Protein AF-A0A3B8JJW5-F1 (afdb_monomer_lite)

Structure (mmCIF, N/CA/C/O backbone):
data_AF-A0A3B8JJW5-F1
#
_entry.id   AF-A0A3B8JJW5-F1
#
loop_
_atom_site.group_PDB
_atom_site.id
_atom_site.type_symbol
_atom_site.label_atom_id
_atom_site.label_alt_id
_atom_site.label_comp_id
_atom_site.label_asym_id
_atom_site.label_entity_id
_atom_site.label_seq_id
_atom_site.pdbx_PDB_ins_code
_atom_site.Cartn_x
_atom_site.Cartn_y
_atom_site.Cartn_z
_atom_site.occupancy
_atom_site.B_iso_or_equiv
_atom_site.auth_seq_id
_atom_site.auth_comp_id
_atom_site.auth_asym_id
_atom_site.auth_atom_id
_atom_site.pdbx_PDB_model_num
ATOM 1 N N . LYS A 1 1 ? 1.397 -8.221 -10.612 1.00 74.75 1 LYS A N 1
ATOM 2 C CA . LYS A 1 1 ? 2.466 -7.979 -9.607 1.00 74.75 1 LYS A CA 1
ATOM 3 C C . LYS A 1 1 ? 1.781 -7.474 -8.347 1.00 74.75 1 LYS A C 1
ATOM 5 O O . LYS A 1 1 ? 0.725 -6.878 -8.480 1.00 74.75 1 LYS A O 1
ATOM 10 N N . GLY A 1 2 ? 2.288 -7.783 -7.163 1.00 83.19 2 GLY A N 1
ATOM 11 C CA . GLY A 1 2 ? 1.565 -7.490 -5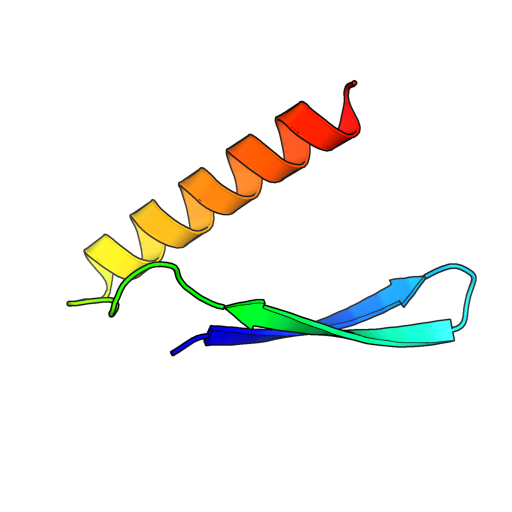.929 1.00 83.19 2 GLY A CA 1
ATOM 12 C C . GLY A 1 2 ? 2.424 -7.750 -4.707 1.00 83.19 2 GLY A C 1
ATOM 13 O O . GLY A 1 2 ? 3.600 -8.096 -4.842 1.00 83.19 2 GLY A O 1
ATOM 14 N N . MET A 1 3 ? 1.821 -7.602 -3.539 1.00 88.31 3 MET A N 1
ATOM 15 C CA . MET A 1 3 ? 2.460 -7.773 -2.243 1.00 88.31 3 MET A CA 1
ATOM 16 C C . MET A 1 3 ? 1.611 -8.698 -1.376 1.00 88.31 3 MET A C 1
ATOM 18 O O . MET A 1 3 ? 0.397 -8.529 -1.292 1.00 88.31 3 MET A O 1
ATOM 22 N N . ASP A 1 4 ? 2.252 -9.661 -0.722 1.00 91.62 4 ASP A N 1
ATOM 23 C CA . ASP A 1 4 ? 1.619 -10.466 0.319 1.00 91.62 4 ASP A CA 1
ATOM 24 C C . ASP A 1 4 ? 1.866 -9.799 1.667 1.00 91.62 4 ASP A C 1
ATOM 26 O O . ASP A 1 4 ? 3.011 -9.542 2.045 1.00 91.62 4 ASP A O 1
ATOM 30 N N . LEU A 1 5 ? 0.794 -9.515 2.394 1.00 88.56 5 LEU A N 1
ATOM 31 C CA . LEU A 1 5 ? 0.853 -9.001 3.752 1.00 88.56 5 LEU A CA 1
ATOM 32 C C . LEU A 1 5 ? 0.399 -10.084 4.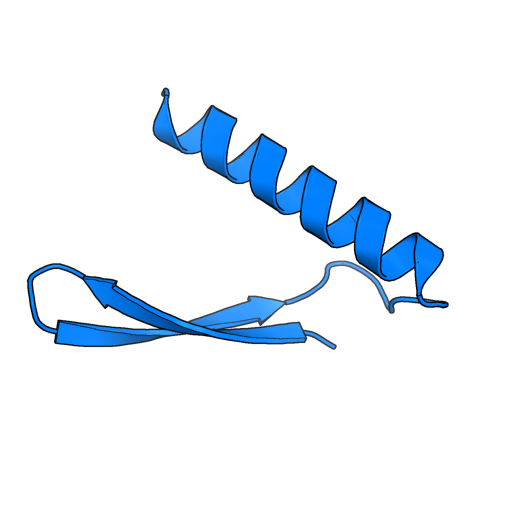715 1.00 88.56 5 LEU A C 1
ATOM 34 O O . LEU A 1 5 ? -0.648 -10.691 4.523 1.00 88.56 5 LEU A O 1
ATOM 38 N N . ASN A 1 6 ? 1.159 -10.293 5.782 1.00 91.62 6 ASN A N 1
ATOM 39 C CA . ASN A 1 6 ? 0.669 -11.037 6.932 1.00 91.62 6 ASN A CA 1
ATOM 40 C C . ASN A 1 6 ? 0.178 -10.032 7.967 1.00 91.62 6 ASN A C 1
ATOM 42 O O . ASN A 1 6 ? 0.940 -9.176 8.416 1.00 91.62 6 ASN A O 1
ATOM 46 N N . ALA A 1 7 ? -1.093 -10.133 8.326 1.00 88.38 7 ALA A N 1
ATOM 47 C CA . ALA A 1 7 ? -1.715 -9.331 9.364 1.00 88.38 7 ALA A CA 1
ATOM 48 C C . ALA A 1 7 ? -2.291 -10.253 10.437 1.00 88.38 7 ALA A C 1
ATOM 50 O O . ALA A 1 7 ? -2.564 -11.423 10.188 1.00 88.38 7 ALA A O 1
ATOM 51 N N . GLN A 1 8 ? -2.481 -9.729 11.643 1.00 90.06 8 GLN A N 1
ATOM 52 C CA . GLN A 1 8 ? -3.296 -10.400 12.647 1.00 90.06 8 GLN A CA 1
ATOM 53 C C . GLN A 1 8 ? -4.652 -9.710 12.710 1.00 90.06 8 GLN A C 1
ATOM 55 O O . GLN A 1 8 ? -4.729 -8.521 13.018 1.00 90.06 8 GLN A O 1
ATOM 60 N N . ALA A 1 9 ? -5.713 -10.457 12.423 1.00 85.69 9 ALA A N 1
ATOM 61 C CA . ALA A 1 9 ? -7.090 -10.006 12.569 1.00 85.69 9 ALA A CA 1
ATOM 62 C C . ALA A 1 9 ? -7.773 -10.901 13.604 1.00 85.69 9 ALA A C 1
ATOM 64 O O . ALA A 1 9 ? -7.747 -12.121 13.481 1.00 85.69 9 ALA A O 1
ATOM 65 N N . ASN A 1 10 ? -8.343 -10.305 14.654 1.00 86.06 10 ASN A N 1
ATOM 66 C CA . ASN A 1 10 ? -9.020 -11.031 15.739 1.00 86.06 10 ASN A CA 1
ATOM 67 C C . ASN A 1 10 ? -8.175 -12.147 16.398 1.00 86.06 10 ASN A C 1
ATOM 69 O O . ASN A 1 10 ? -8.718 -13.137 16.876 1.00 86.06 10 ASN A O 1
ATOM 73 N N . GLY A 1 11 ? -6.847 -11.985 16.441 1.00 89.69 11 GLY A N 1
ATOM 74 C CA . GLY A 1 11 ? -5.923 -12.974 17.012 1.00 89.69 11 GLY A CA 1
ATOM 75 C C . GLY A 1 11 ? -5.512 -14.101 16.058 1.00 89.69 11 GLY A C 1
ATOM 76 O O . GLY A 1 11 ? -4.703 -14.942 16.442 1.00 89.69 11 GLY A O 1
ATOM 77 N N . GLU A 1 12 ? -6.003 -14.101 14.818 1.00 91.00 12 GLU A N 1
ATOM 78 C CA . GLU A 1 12 ? -5.642 -15.077 13.791 1.00 91.00 12 GLU A CA 1
ATOM 79 C C . GLU A 1 12 ? -4.694 -14.452 12.760 1.00 91.00 12 GLU A C 1
ATOM 81 O O . GLU A 1 12 ? -4.863 -13.297 12.355 1.00 91.00 12 GLU A O 1
ATOM 86 N N . ALA A 1 13 ? -3.665 -15.199 12.354 1.00 91.62 13 ALA A N 1
ATOM 87 C CA . ALA A 1 13 ? -2.746 -14.763 11.310 1.00 91.62 13 ALA A CA 1
ATOM 88 C C . ALA A 1 13 ? -3.425 -14.917 9.945 1.00 91.62 13 ALA A C 1
ATOM 90 O O . ALA A 1 13 ? -3.652 -16.030 9.477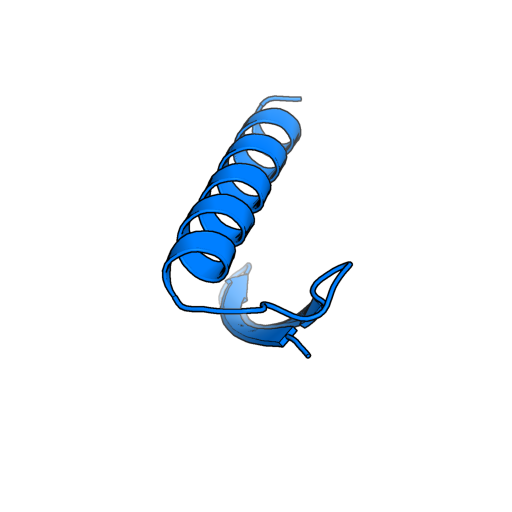 1.00 91.62 13 ALA A O 1
ATOM 91 N N . VAL A 1 14 ? -3.737 -13.793 9.310 1.00 93.44 14 VAL A N 1
ATOM 92 C CA . VAL A 1 14 ? -4.352 -13.731 7.988 1.00 93.44 14 VAL A CA 1
ATOM 93 C C . VAL A 1 14 ? -3.332 -13.252 6.964 1.00 93.44 14 VAL A C 1
ATOM 95 O O . VAL A 1 14 ? -2.670 -12.226 7.141 1.00 93.44 14 VAL A O 1
ATOM 98 N N . THR A 1 15 ?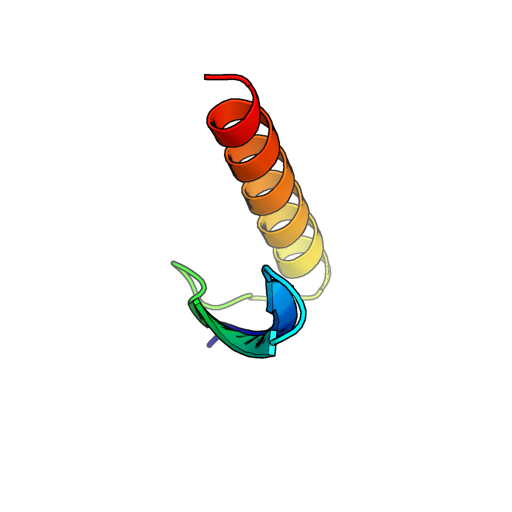 -3.209 -13.993 5.867 1.00 92.88 15 THR A N 1
ATOM 99 C CA . THR A 1 15 ? -2.417 -13.571 4.712 1.00 92.88 15 THR A CA 1
ATOM 100 C C . THR A 1 15 ? -3.330 -12.855 3.724 1.00 92.88 15 THR A C 1
ATOM 102 O O . THR A 1 15 ? -4.308 -13.421 3.241 1.00 92.88 15 THR A O 1
ATOM 105 N N . VAL A 1 16 ? -3.009 -11.603 3.416 1.00 90.62 16 VAL A N 1
ATOM 106 C CA . VAL A 1 16 ? -3.743 -10.753 2.481 1.00 90.62 16 VAL A CA 1
ATOM 107 C C . VAL A 1 16 ? -2.884 -10.540 1.244 1.00 90.62 16 VAL A C 1
ATOM 109 O O . VAL A 1 16 ? -1.788 -9.984 1.324 1.00 90.62 16 VAL A O 1
ATOM 112 N N . ARG A 1 17 ? -3.396 -10.959 0.087 1.00 90.69 17 ARG A N 1
ATOM 113 C CA . ARG A 1 17 ? -2.796 -10.651 -1.210 1.00 90.69 17 ARG A CA 1
ATOM 114 C C . ARG A 1 17 ? -3.287 -9.285 -1.665 1.00 90.69 17 ARG A C 1
ATOM 116 O O . ARG A 1 17 ? -4.481 -9.100 -1.879 1.00 90.69 17 ARG A O 1
ATOM 123 N N . ILE A 1 18 ? -2.364 -8.354 -1.853 1.00 88.06 18 ILE A N 1
ATOM 124 C CA . ILE A 1 18 ? -2.643 -7.055 -2.454 1.00 88.06 18 ILE A CA 1
ATOM 125 C C . ILE A 1 18 ? -2.140 -7.073 -3.892 1.00 88.06 18 ILE A C 1
ATOM 127 O O . ILE A 1 18 ? -0.940 -7.200 -4.147 1.00 88.06 18 ILE A O 1
ATOM 131 N N . GLU A 1 19 ? -3.061 -6.952 -4.839 1.00 89.00 19 GLU A N 1
ATOM 132 C CA . GLU A 1 19 ? -2.732 -6.794 -6.251 1.00 89.00 19 GLU A CA 1
ATOM 133 C C . GLU A 1 19 ? -2.502 -5.319 -6.573 1.00 89.00 19 GLU A C 1
ATOM 135 O O . GLU A 1 19 ? -3.255 -4.453 -6.129 1.00 89.00 19 GLU A O 1
ATOM 140 N N . PHE A 1 20 ? -1.451 -5.034 -7.340 1.00 86.25 20 PHE A N 1
ATOM 141 C CA . PHE A 1 20 ? -1.277 -3.713 -7.928 1.00 86.25 20 PHE A CA 1
ATOM 142 C C . PHE A 1 20 ? -2.111 -3.635 -9.204 1.00 86.25 20 PHE A C 1
ATOM 144 O O . PHE A 1 20 ? -2.104 -4.564 -10.016 1.00 86.25 20 PHE A O 1
ATOM 151 N N . ASP A 1 21 ? -2.811 -2.521 -9.373 1.00 83.44 21 ASP A N 1
ATOM 152 C CA . ASP A 1 21 ? -3.645 -2.213 -10.537 1.00 83.44 21 ASP A CA 1
ATOM 153 C C . ASP A 1 21 ? -2.819 -1.969 -11.812 1.00 83.44 21 ASP A C 1
ATOM 155 O O . ASP A 1 21 ? -3.340 -2.050 -12.924 1.00 83.44 21 ASP A O 1
ATOM 159 N N . HIS A 1 22 ? -1.512 -1.744 -11.665 1.00 86.12 22 HIS A N 1
ATOM 160 C CA . HIS A 1 22 ? -0.560 -1.626 -12.761 1.00 86.12 22 HIS A CA 1
ATOM 161 C C . HIS A 1 22 ? 0.790 -2.286 -12.437 1.00 86.12 22 HIS A C 1
ATOM 163 O O . HIS A 1 22 ? 1.077 -2.732 -11.321 1.00 86.12 22 HIS A O 1
ATOM 169 N N . VAL A 1 23 ? 1.645 -2.400 -13.457 1.00 85.75 23 VAL A N 1
ATOM 170 C CA . VAL A 1 23 ? 3.023 -2.864 -13.276 1.00 85.75 23 VAL A CA 1
ATOM 171 C C . VAL A 1 23 ? 3.871 -1.689 -12.815 1.00 85.75 23 VAL A C 1
ATOM 173 O O . VAL A 1 23 ? 4.093 -0.771 -13.597 1.00 85.75 23 VAL A O 1
ATOM 176 N N . LEU A 1 24 ? 4.390 -1.779 -11.589 1.00 87.25 24 LEU A N 1
ATOM 177 C CA . LEU A 1 24 ? 5.353 -0.816 -11.059 1.00 87.25 24 LEU A CA 1
ATOM 178 C C . LEU A 1 24 ? 6.563 -0.721 -11.992 1.00 87.25 24 LEU A C 1
ATOM 180 O O . LEU A 1 24 ? 7.249 -1.725 -12.231 1.00 87.25 24 LEU A O 1
ATOM 184 N N . LYS A 1 25 ? 6.788 0.471 -12.537 1.00 86.06 25 LYS A N 1
ATOM 185 C CA . LYS A 1 25 ? 7.815 0.737 -13.548 1.00 86.06 25 LYS A CA 1
ATOM 186 C C . LYS A 1 25 ? 9.208 0.851 -12.938 1.00 86.06 25 LYS A C 1
ATOM 188 O O . LYS A 1 25 ? 10.170 0.314 -13.485 1.00 86.06 25 LYS A O 1
ATOM 193 N N . ASP A 1 26 ? 9.302 1.534 -11.808 1.00 90.31 26 ASP A N 1
ATOM 194 C CA . ASP A 1 26 ? 10.539 1.799 -11.087 1.00 90.31 26 ASP A CA 1
ATOM 195 C C . ASP A 1 26 ? 10.256 1.998 -9.589 1.00 90.31 26 ASP A C 1
ATOM 197 O O . ASP A 1 26 ? 9.139 1.792 -9.105 1.00 90.31 26 ASP A O 1
ATOM 201 N N . ALA A 1 27 ? 11.299 2.335 -8.829 1.00 90.31 27 ALA A N 1
ATOM 202 C CA . ALA A 1 27 ? 11.159 2.565 -7.402 1.00 90.31 27 ALA A CA 1
ATOM 203 C C . ALA A 1 27 ? 10.279 3.787 -7.103 1.00 90.31 27 ALA A C 1
ATOM 205 O O . ALA A 1 27 ? 9.513 3.732 -6.151 1.00 90.31 27 ALA A O 1
ATOM 206 N N . GLU A 1 28 ? 10.356 4.870 -7.876 1.00 92.38 28 GLU A N 1
ATOM 207 C CA . GLU A 1 28 ? 9.570 6.087 -7.635 1.00 92.38 28 GLU A CA 1
ATOM 208 C C . GLU A 1 28 ? 8.070 5.795 -7.782 1.00 92.38 28 GLU A C 1
ATOM 210 O O . GLU A 1 28 ? 7.286 6.068 -6.870 1.00 92.38 28 GLU A O 1
ATOM 215 N N . ASP A 1 29 ? 7.700 5.110 -8.861 1.00 89.75 29 ASP A N 1
ATOM 216 C CA . ASP A 1 29 ? 6.340 4.640 -9.131 1.00 89.75 29 ASP A CA 1
ATOM 217 C C . ASP A 1 29 ? 5.806 3.717 -8.017 1.00 89.75 29 ASP A C 1
ATOM 219 O O . ASP A 1 29 ? 4.674 3.861 -7.544 1.00 89.75 29 ASP A O 1
ATOM 223 N N . ALA A 1 30 ? 6.658 2.825 -7.496 1.00 88.62 30 ALA A N 1
ATOM 224 C CA . ALA A 1 30 ? 6.326 1.986 -6.345 1.00 88.62 30 ALA A CA 1
ATOM 225 C C . ALA A 1 30 ? 6.005 2.808 -5.087 1.00 88.62 30 ALA A C 1
ATOM 227 O O . ALA A 1 30 ? 5.032 2.509 -4.390 1.00 88.62 30 ALA A O 1
ATOM 228 N N . HIS A 1 31 ? 6.787 3.852 -4.795 1.00 91.56 31 HIS A N 1
ATOM 229 C CA . HIS A 1 31 ? 6.539 4.713 -3.636 1.00 91.56 31 HIS A CA 1
ATOM 230 C C . HIS A 1 31 ? 5.209 5.460 -3.773 1.00 91.56 31 HIS A C 1
ATOM 232 O O . HIS A 1 31 ? 4.419 5.470 -2.826 1.00 91.56 31 HIS A O 1
ATOM 238 N N . HIS A 1 32 ? 4.936 6.046 -4.942 1.00 92.19 32 HIS A N 1
ATOM 239 C CA . HIS A 1 32 ? 3.676 6.745 -5.195 1.00 92.19 32 HIS A CA 1
ATOM 240 C C . HIS A 1 32 ? 2.474 5.809 -5.063 1.00 92.19 32 HIS A C 1
ATOM 242 O O . HIS A 1 32 ? 1.532 6.124 -4.333 1.00 92.19 32 HIS A O 1
ATOM 248 N N . THR A 1 33 ? 2.550 4.631 -5.681 1.00 90.31 33 THR A N 1
ATOM 249 C CA . THR A 1 33 ? 1.487 3.623 -5.634 1.00 90.31 33 THR A CA 1
ATOM 250 C C . THR A 1 33 ? 1.180 3.198 -4.202 1.00 90.31 33 THR A C 1
ATOM 252 O O . THR A 1 33 ? 0.033 3.265 -3.764 1.00 90.31 33 THR A O 1
ATOM 255 N N . LEU A 1 34 ? 2.203 2.838 -3.420 1.00 89.75 34 LEU A N 1
ATOM 256 C CA . LEU A 1 34 ? 2.015 2.418 -2.02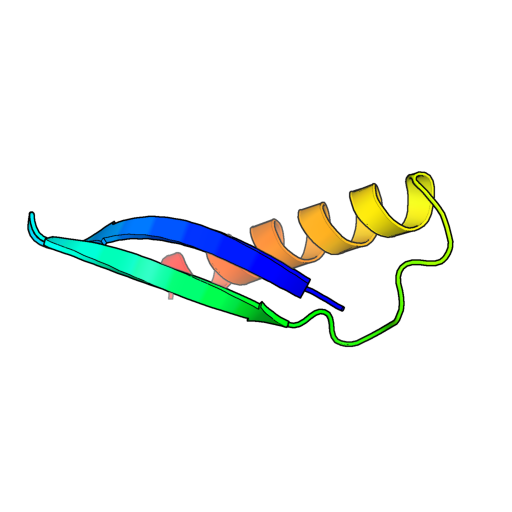9 1.00 89.75 34 LEU A CA 1
ATOM 257 C C . LEU A 1 34 ? 1.408 3.531 -1.163 1.00 89.75 34 LEU A C 1
ATOM 259 O O . LEU A 1 34 ? 0.543 3.259 -0.328 1.00 89.75 34 LEU A O 1
ATOM 263 N N . ILE A 1 35 ? 1.821 4.787 -1.362 1.00 92.81 35 ILE A N 1
ATOM 264 C CA . ILE A 1 35 ? 1.266 5.929 -0.623 1.00 92.81 35 ILE A CA 1
ATOM 265 C C . ILE A 1 35 ? -0.217 6.130 -0.948 1.00 92.81 35 ILE A C 1
ATOM 267 O O . ILE A 1 35 ? -1.016 6.322 -0.027 1.00 92.81 35 ILE A O 1
ATOM 271 N N . GLU A 1 36 ? -0.597 6.089 -2.224 1.00 92.00 36 GLU A N 1
ATOM 272 C CA . GLU A 1 36 ? -1.992 6.250 -2.643 1.00 92.00 36 GLU A CA 1
ATOM 273 C C . GLU A 1 36 ? -2.884 5.147 -2.061 1.00 92.00 36 GLU A C 1
ATOM 275 O O . GLU A 1 36 ? -3.932 5.446 -1.481 1.00 92.00 36 GLU A O 1
ATOM 280 N N . MET A 1 37 ? -2.426 3.893 -2.087 1.00 90.00 37 MET A N 1
ATOM 281 C CA . MET A 1 37 ? -3.140 2.768 -1.471 1.00 90.00 37 MET A CA 1
ATOM 282 C C . MET A 1 37 ? -3.349 2.974 0.037 1.00 90.00 37 MET A C 1
ATOM 284 O O . MET A 1 37 ? -4.445 2.749 0.554 1.00 90.00 37 MET A O 1
ATOM 288 N N . VAL A 1 38 ? -2.333 3.469 0.755 1.00 91.00 38 VAL A N 1
ATOM 289 C CA . VAL A 1 38 ? -2.451 3.785 2.18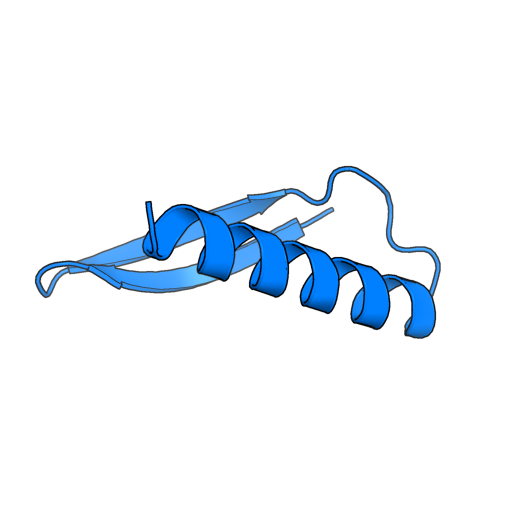9 1.00 91.00 38 VAL A CA 1
ATOM 290 C C . VAL A 1 38 ? -3.440 4.927 2.434 1.00 91.00 38 VAL A C 1
ATOM 292 O O . VAL A 1 38 ? -4.216 4.866 3.391 1.00 91.00 38 VAL A O 1
ATOM 295 N N . LYS A 1 39 ? -3.444 5.972 1.599 1.00 93.62 39 LYS A N 1
ATOM 296 C CA . LYS A 1 39 ? -4.410 7.078 1.722 1.00 93.62 39 LYS A CA 1
ATOM 297 C C . LYS A 1 39 ? -5.843 6.590 1.532 1.00 93.62 39 LYS A C 1
ATOM 299 O O . LYS A 1 39 ? -6.698 6.921 2.352 1.00 93.62 39 LYS A O 1
ATOM 304 N N . GLN A 1 40 ? -6.089 5.779 0.504 1.00 89.25 40 GLN A N 1
ATOM 305 C CA . GLN A 1 40 ? -7.403 5.191 0.241 1.00 89.25 40 GLN A CA 1
ATOM 306 C C . GLN A 1 40 ? -7.862 4.305 1.403 1.00 89.25 40 GLN A C 1
ATOM 308 O O . GLN A 1 40 ? -8.974 4.481 1.898 1.00 89.25 40 GLN A O 1
ATOM 313 N N . ALA A 1 41 ? -6.990 3.425 1.908 1.00 89.25 41 ALA A N 1
ATOM 314 C CA . ALA A 1 41 ? -7.296 2.575 3.058 1.00 89.25 41 ALA A CA 1
ATOM 315 C C . ALA A 1 41 ? -7.637 3.398 4.314 1.00 89.25 41 ALA A C 1
ATOM 317 O O . ALA A 1 41 ? -8.600 3.095 5.015 1.00 89.25 41 ALA A O 1
ATOM 318 N N . ARG A 1 42 ? -6.900 4.487 4.580 1.00 92.44 42 ARG A N 1
ATOM 319 C CA . ARG A 1 42 ? -7.203 5.412 5.689 1.00 92.44 42 ARG A CA 1
ATOM 320 C C . ARG A 1 42 ? -8.547 6.113 5.519 1.00 92.44 42 ARG A C 1
ATOM 322 O O . ARG A 1 42 ? -9.238 6.332 6.509 1.00 92.44 42 ARG A O 1
ATOM 329 N N . GLN A 1 43 ? -8.902 6.489 4.292 1.00 92.88 43 GLN A N 1
ATOM 330 C CA . GLN A 1 43 ? -10.192 7.109 4.004 1.00 92.88 43 GLN A CA 1
ATOM 331 C C . GLN A 1 43 ? -11.341 6.115 4.209 1.00 92.88 43 GLN A C 1
ATOM 333 O O . GLN A 1 43 ? -12.328 6.475 4.842 1.00 92.88 43 GLN A O 1
ATOM 338 N N . GLN A 1 44 ? -11.182 4.871 3.749 1.00 86.94 44 GLN A N 1
ATOM 339 C CA . GLN A 1 44 ? -12.160 3.798 3.948 1.00 86.94 44 GLN A CA 1
ATOM 340 C C . GLN A 1 44 ? -12.322 3.426 5.425 1.00 86.94 44 GLN A C 1
ATOM 342 O O . GLN A 1 44 ? -13.439 3.232 5.871 1.00 86.94 44 GLN A O 1
ATOM 347 N N . ALA A 1 45 ? -11.239 3.397 6.207 1.00 85.50 45 ALA A N 1
ATOM 348 C CA . ALA A 1 45 ? -11.295 3.086 7.639 1.00 85.50 45 ALA A CA 1
ATOM 349 C C . ALA A 1 45 ? -11.974 4.172 8.497 1.00 85.50 45 ALA A C 1
ATOM 351 O O . ALA A 1 45 ? -12.276 3.934 9.665 1.00 85.50 45 ALA A O 1
ATOM 352 N N . LYS A 1 46 ? -12.149 5.384 7.957 1.00 77.12 46 LYS A N 1
ATOM 353 C CA . LYS A 1 46 ? -12.829 6.496 8.636 1.00 77.12 46 LYS A CA 1
ATOM 354 C C . LYS A 1 46 ? -14.327 6.564 8.301 1.00 77.12 46 LYS A C 1
ATOM 356 O O . LYS A 1 46 ? -15.043 7.315 8.963 1.00 77.12 46 LYS A O 1
ATOM 361 N N . MET A 1 47 ? -14.765 5.847 7.266 1.00 56.34 47 MET A N 1
ATOM 362 C CA . MET A 1 47 ? -16.171 5.709 6.874 1.00 56.34 47 MET A CA 1
ATOM 363 C C . MET A 1 47 ? -16.820 4.550 7.623 1.00 56.34 47 MET A C 1
ATOM 365 O O . MET A 1 47 ? -18.013 4.705 7.958 1.00 56.34 47 MET A O 1
#

Radius of gyration: 12.56 Å; chains: 1; bounding box: 27×22×31 Å

Secondary structure (DSSP, 8-state):
-EEEEEEEETTEEEEEEEE-SS---SHHHHHHHHHHHHHHHHHHTT-

Foldseek 3Di:
DWDWDFDQDPNDTDIDTGDQPDDQPDPVSVVVSVVVVVVVVVVVVVD

Sequence (47 aa):
KGMDLNAQANGEAVTVRIEFDHVLKDAEDAHHTLIEMVKQARQQAKM

pLDDT: mean 88.18, std 6.01, range [56.34, 93.62]